Protein AF-A0AAW9ECU2-F1 (afdb_monomer_lite)

Sequence (82 aa):
NSYWRLTESSDVLRFSTTETTEPERMLQLSAEQAARIREMTVITSSLMMSLTVDESDLSVHLVGRKINKREWAGNASAWHDT

pLDDT: mean 85.11, std 11.65, range [39.47, 94.88]

Secondary structure (DSSP, 8-state):
-EEEEEETTEEEEEEESSSSS--SEEEEPPHHHHHHHHT--SS-EEEEEEEEETTEEEEEEEEEEEEETTEEEEEEEE----

Foldseek 3Di:
DWKWKDWQVAQWIFTHNDPPDDGPDIARDDPVQSVVQVPFAQDWDWDWDFGQDPNDTFTKIATWGPPDPTMIMDDIDRDPPD

Structure (mmCIF, N/CA/C/O backbone):
data_AF-A0AAW9ECU2-F1
#
_entry.id   AF-A0AAW9ECU2-F1
#
loop_
_atom_site.group_PDB
_atom_site.id
_atom_site.type_symbol
_atom_site.label_atom_id
_atom_site.label_alt_id
_ato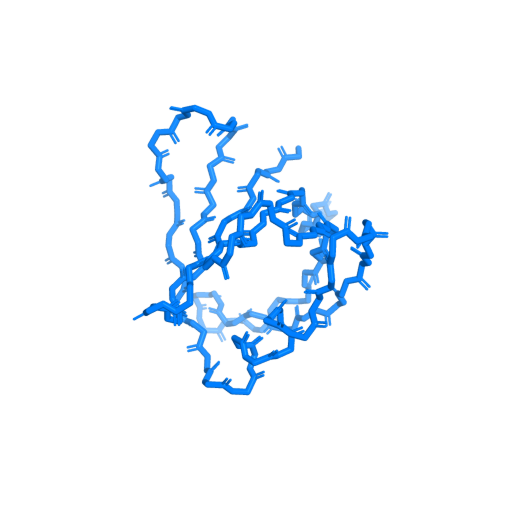m_site.label_comp_id
_atom_site.label_asym_id
_atom_site.label_entity_id
_atom_site.label_seq_id
_atom_site.pdbx_PDB_ins_code
_atom_site.Cartn_x
_atom_site.Cartn_y
_atom_site.Cartn_z
_atom_site.occupancy
_atom_site.B_iso_or_equiv
_atom_site.auth_seq_id
_atom_site.auth_comp_id
_atom_site.auth_asym_id
_atom_site.auth_atom_id
_atom_site.pdbx_PDB_model_num
ATO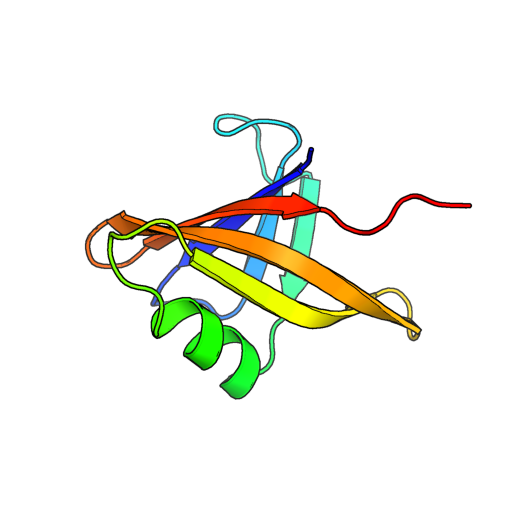M 1 N N . ASN A 1 1 ? 4.370 1.430 -13.882 1.00 66.12 1 ASN A N 1
ATOM 2 C CA . ASN A 1 1 ? 4.089 1.542 -12.437 1.00 66.12 1 ASN A CA 1
ATOM 3 C C . ASN A 1 1 ? 3.440 0.268 -11.972 1.00 66.12 1 ASN A C 1
ATOM 5 O O . ASN A 1 1 ? 2.278 0.050 -12.285 1.00 66.12 1 ASN A O 1
ATOM 9 N N . SER A 1 2 ? 4.195 -0.574 -11.279 1.00 82.50 2 SER A N 1
ATOM 10 C CA . SER A 1 2 ? 3.633 -1.777 -10.672 1.00 82.50 2 SER A CA 1
ATOM 11 C C . SER A 1 2 ? 2.870 -1.380 -9.411 1.00 82.50 2 SER A C 1
ATOM 13 O O . SER A 1 2 ? 3.251 -0.442 -8.709 1.00 82.50 2 SER A O 1
ATOM 15 N N . TYR A 1 3 ? 1.773 -2.060 -9.126 1.00 89.19 3 TYR A N 1
ATOM 16 C CA . TYR A 1 3 ? 1.048 -1.937 -7.872 1.00 89.19 3 TYR A CA 1
ATOM 17 C C . TYR A 1 3 ? 1.626 -2.931 -6.872 1.00 89.19 3 TYR A C 1
ATOM 19 O O . TYR A 1 3 ? 1.893 -4.071 -7.242 1.00 89.19 3 TYR A O 1
ATOM 27 N N . TRP A 1 4 ? 1.826 -2.522 -5.623 1.00 91.31 4 TRP A N 1
ATOM 28 C CA . TRP A 1 4 ? 2.231 -3.426 -4.553 1.00 91.31 4 TRP A CA 1
ATOM 29 C C . TRP A 1 4 ? 1.163 -3.504 -3.471 1.00 91.31 4 TRP A C 1
ATOM 31 O O . TRP A 1 4 ? 0.463 -2.527 -3.198 1.00 91.31 4 TRP A O 1
ATOM 41 N N . ARG A 1 5 ? 1.066 -4.664 -2.823 1.00 92.38 5 ARG A N 1
ATOM 42 C CA . ARG A 1 5 ? 0.191 -4.897 -1.674 1.00 92.38 5 ARG A CA 1
ATOM 43 C C . ARG A 1 5 ? 0.891 -5.761 -0.629 1.00 92.38 5 ARG A C 1
ATOM 45 O O . ARG A 1 5 ? 1.560 -6.738 -0.963 1.00 92.38 5 ARG A O 1
ATOM 52 N N . LEU A 1 6 ? 0.687 -5.410 0.636 1.00 93.06 6 LEU A N 1
ATOM 53 C CA . LEU A 1 6 ? 1.140 -6.153 1.807 1.00 93.06 6 LEU A CA 1
ATOM 54 C C . LEU A 1 6 ? -0.015 -6.300 2.802 1.00 93.06 6 LEU A C 1
ATOM 56 O O . LEU A 1 6 ? -0.760 -5.353 3.061 1.00 93.06 6 LEU A O 1
ATOM 60 N N . THR A 1 7 ? -0.139 -7.483 3.396 1.00 92.94 7 THR A N 1
ATOM 61 C CA . THR A 1 7 ? -1.124 -7.756 4.451 1.00 92.94 7 THR A CA 1
ATOM 62 C C . THR A 1 7 ? -0.469 -7.770 5.833 1.00 92.94 7 THR A C 1
ATOM 64 O O . THR A 1 7 ? 0.712 -8.066 5.979 1.00 92.94 7 THR A O 1
ATOM 67 N N . GLU A 1 8 ? -1.238 -7.514 6.883 1.00 91.38 8 GLU A N 1
ATOM 68 C CA . GLU A 1 8 ? -0.772 -7.602 8.274 1.00 91.38 8 GLU A CA 1
ATOM 69 C C . GLU A 1 8 ? -0.343 -9.022 8.653 1.00 91.38 8 GLU A C 1
ATOM 71 O O . GLU A 1 8 ? 0.610 -9.199 9.398 1.00 91.38 8 GLU A O 1
ATOM 76 N N . SER A 1 9 ? -1.037 -10.031 8.121 1.00 90.19 9 SER A N 1
ATOM 77 C CA . SER A 1 9 ? -0.826 -11.436 8.482 1.00 90.19 9 SER A CA 1
ATOM 78 C C . SER A 1 9 ? 0.287 -12.121 7.684 1.00 90.19 9 SER A C 1
ATOM 80 O O . SER A 1 9 ? 0.578 -13.286 7.944 1.00 90.19 9 SER A O 1
ATOM 82 N N . SER A 1 10 ? 0.856 -11.456 6.676 1.00 90.75 10 SER A N 1
ATOM 83 C CA . SER A 1 10 ? 1.859 -12.050 5.794 1.00 90.75 10 SER A CA 1
ATOM 84 C C . SER A 1 10 ? 2.916 -11.025 5.429 1.00 90.75 10 SER A C 1
ATOM 86 O O . SER A 1 10 ? 2.595 -9.917 5.005 1.00 90.75 10 SER A O 1
ATOM 88 N N . ASP A 1 11 ? 4.176 -11.418 5.548 1.00 93.19 11 ASP A N 1
ATOM 89 C CA . ASP A 1 11 ? 5.335 -10.615 5.161 1.00 93.19 11 ASP A CA 1
ATOM 90 C C . ASP A 1 11 ? 5.655 -10.766 3.661 1.00 93.19 11 ASP A C 1
ATOM 92 O O . ASP A 1 11 ? 6.764 -10.504 3.216 1.00 93.19 11 ASP A O 1
ATOM 96 N N . VAL A 1 12 ? 4.686 -11.203 2.851 1.00 92.44 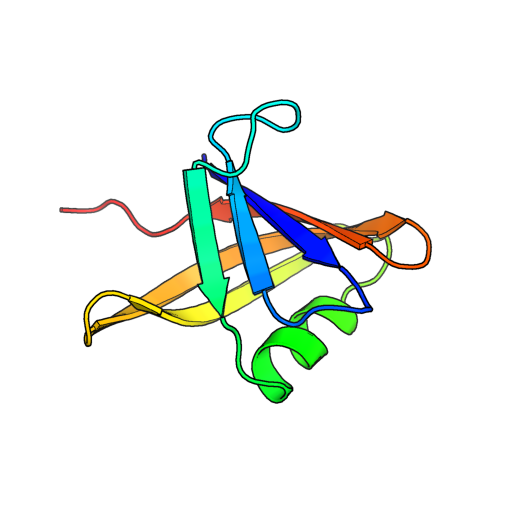12 VAL A N 1
ATOM 97 C CA . VAL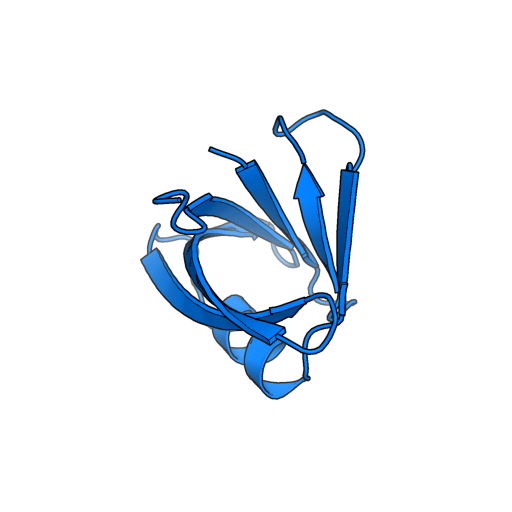 A 1 12 ? 4.847 -11.357 1.401 1.00 92.44 12 VAL A CA 1
ATOM 98 C C . VAL A 1 12 ? 4.353 -10.104 0.687 1.00 92.44 12 VAL A C 1
ATOM 100 O O . VAL A 1 12 ? 3.155 -9.805 0.679 1.00 92.44 12 VAL A O 1
ATOM 103 N N . LEU A 1 13 ? 5.278 -9.396 0.041 1.00 90.94 13 LEU A N 1
ATOM 104 C CA . LEU A 1 13 ? 4.990 -8.253 -0.814 1.00 90.94 13 LEU A CA 1
ATOM 105 C C . LEU A 1 13 ? 4.555 -8.739 -2.193 1.00 90.94 13 LEU A C 1
ATOM 107 O O . LEU A 1 13 ? 5.313 -9.383 -2.920 1.00 90.94 13 LEU A O 1
ATOM 111 N N . ARG A 1 14 ? 3.314 -8.433 -2.552 1.00 90.56 14 ARG A N 1
ATOM 112 C CA . ARG A 1 14 ? 2.709 -8.851 -3.814 1.00 90.56 14 ARG A CA 1
ATOM 113 C C . ARG A 1 14 ? 2.759 -7.696 -4.796 1.00 90.56 14 ARG A C 1
ATOM 115 O O . ARG A 1 14 ? 2.335 -6.603 -4.441 1.00 90.56 14 ARG A O 1
ATOM 122 N N . PHE A 1 15 ? 3.235 -7.946 -6.005 1.00 88.19 15 PHE A N 1
ATOM 123 C CA . PHE A 1 15 ? 3.272 -6.995 -7.106 1.00 88.19 15 PHE A CA 1
ATOM 124 C C . PHE A 1 15 ? 2.307 -7.433 -8.203 1.00 88.19 15 PHE A C 1
ATOM 126 O O . PHE A 1 15 ? 2.322 -8.594 -8.612 1.00 88.19 15 PHE A O 1
ATOM 133 N N . SER A 1 16 ? 1.525 -6.483 -8.699 1.00 86.75 16 SER A N 1
ATOM 134 C CA . SER A 1 16 ? 0.581 -6.652 -9.802 1.00 86.75 16 SER A CA 1
ATOM 135 C C . SER A 1 16 ? 0.762 -5.519 -10.813 1.00 86.75 16 SER A C 1
ATOM 137 O O . SER A 1 16 ? 1.119 -4.398 -10.449 1.00 86.75 16 SER A O 1
ATOM 139 N N . THR A 1 17 ? 0.468 -5.765 -12.084 1.00 78.94 17 THR A N 1
ATOM 140 C CA . THR A 1 17 ? 0.375 -4.725 -13.125 1.00 78.94 17 THR A CA 1
ATOM 141 C C . THR A 1 17 ? -0.764 -3.744 -12.873 1.00 78.94 17 THR A C 1
ATOM 143 O O . THR A 1 17 ? -0.640 -2.568 -13.212 1.00 78.94 17 THR A O 1
ATOM 146 N N . THR A 1 18 ? -1.861 -4.193 -12.257 1.00 75.06 18 THR A N 1
ATOM 147 C CA . THR A 1 18 ? -3.003 -3.343 -11.886 1.00 75.06 18 THR A CA 1
ATOM 148 C C . THR A 1 18 ? -3.521 -3.679 -10.486 1.00 75.06 18 THR A C 1
ATOM 150 O O . THR A 1 18 ? -3.192 -4.725 -9.934 1.00 75.06 18 THR A O 1
ATOM 153 N N . GLU A 1 19 ? -4.346 -2.803 -9.906 1.00 70.00 19 GLU A N 1
ATOM 154 C CA . GLU A 1 19 ? -4.937 -3.001 -8.571 1.00 70.00 19 GLU A CA 1
ATOM 155 C C . GLU A 1 19 ? -5.853 -4.240 -8.481 1.00 70.00 19 GLU A C 1
ATOM 157 O O . GLU A 1 19 ? -6.026 -4.802 -7.397 1.00 70.00 19 GLU A O 1
ATOM 162 N N . THR A 1 20 ? -6.430 -4.676 -9.604 1.00 68.94 20 THR A N 1
ATOM 163 C CA . THR A 1 20 ? -7.410 -5.772 -9.664 1.00 68.94 20 THR A CA 1
ATOM 164 C C . THR A 1 20 ? -6.854 -7.066 -10.256 1.00 68.94 20 THR A C 1
ATOM 166 O O . THR A 1 20 ? -7.524 -8.095 -10.176 1.00 68.94 20 THR A O 1
ATOM 169 N N . THR A 1 21 ? -5.653 -7.040 -10.841 1.00 71.94 21 THR A N 1
ATOM 170 C CA . THR A 1 21 ? -5.024 -8.232 -11.423 1.00 71.94 21 THR A CA 1
ATOM 171 C C . THR A 1 21 ? -4.397 -9.104 -10.339 1.00 71.94 21 THR A C 1
ATOM 173 O O . THR A 1 21 ? -3.886 -8.612 -9.325 1.00 71.94 21 THR A O 1
ATOM 176 N N . GLU A 1 22 ? -4.395 -10.415 -10.582 1.00 73.81 22 GLU A N 1
ATOM 177 C CA . GLU A 1 22 ? -3.631 -11.368 -9.786 1.00 73.81 22 GLU A CA 1
ATOM 178 C C . GLU A 1 22 ? -2.159 -10.937 -9.649 1.00 73.81 22 GLU A C 1
ATOM 180 O O . GLU A 1 22 ? -1.599 -10.311 -10.553 1.00 73.81 22 GLU A O 1
ATOM 185 N N . PRO A 1 23 ? -1.529 -11.232 -8.500 1.00 76.06 23 PRO A N 1
ATOM 186 C CA . PRO A 1 23 ? -0.151 -10.850 -8.246 1.00 76.06 23 PRO A CA 1
ATOM 187 C C . PRO A 1 23 ? 0.791 -11.614 -9.173 1.00 76.06 23 PRO A C 1
ATOM 189 O O . PRO A 1 23 ? 0.985 -12.817 -9.025 1.00 76.06 23 PRO A O 1
ATOM 192 N N . GLU A 1 24 ? 1.404 -10.897 -10.106 1.00 78.88 24 GLU A N 1
ATOM 193 C CA . GLU A 1 24 ? 2.372 -11.445 -11.060 1.00 78.88 24 GLU A CA 1
ATOM 194 C C . GLU A 1 24 ? 3.697 -11.808 -10.393 1.00 78.88 24 GLU A C 1
ATOM 196 O O . GLU A 1 24 ? 4.411 -12.698 -10.852 1.00 78.88 24 GLU A O 1
ATOM 201 N N . ARG A 1 25 ? 4.045 -11.120 -9.301 1.00 82.19 25 ARG A N 1
ATOM 202 C CA . ARG A 1 25 ? 5.269 -11.390 -8.548 1.00 82.19 25 ARG A CA 1
ATOM 203 C C . ARG A 1 25 ? 5.013 -11.299 -7.054 1.00 82.19 25 ARG A C 1
ATOM 205 O O . ARG A 1 25 ? 4.346 -10.391 -6.574 1.00 82.19 25 ARG A O 1
ATOM 212 N N . MET A 1 26 ? 5.580 -12.232 -6.305 1.00 87.69 26 MET A N 1
ATOM 213 C CA . MET A 1 26 ? 5.539 -12.243 -4.847 1.00 87.69 26 MET A CA 1
ATOM 214 C C . MET A 1 26 ? 6.971 -12.274 -4.330 1.00 87.69 26 MET A C 1
ATOM 216 O O . MET A 1 26 ? 7.760 -13.108 -4.764 1.00 87.69 26 MET A O 1
ATOM 220 N N . LEU A 1 27 ? 7.306 -11.353 -3.432 1.00 88.00 27 LEU A N 1
ATOM 221 C CA . LEU A 1 27 ? 8.610 -11.278 -2.784 1.00 88.00 27 LEU A CA 1
ATOM 222 C C . LEU A 1 27 ? 8.420 -11.437 -1.280 1.00 88.00 27 LEU A C 1
ATOM 224 O O . LEU A 1 27 ? 7.618 -10.729 -0.672 1.00 88.00 27 LEU A O 1
ATOM 228 N N . GLN A 1 28 ? 9.138 -12.384 -0.683 1.00 90.38 28 GLN A N 1
ATOM 229 C CA . GLN A 1 28 ? 9.133 -12.562 0.762 1.00 90.38 28 GLN A CA 1
ATOM 230 C C . GLN A 1 28 ? 10.001 -11.478 1.397 1.00 90.38 28 GLN A C 1
ATOM 232 O O . GLN A 1 28 ? 11.190 -11.383 1.104 1.00 90.38 28 GLN A O 1
ATOM 237 N N . LEU A 1 29 ? 9.396 -10.665 2.255 1.00 91.00 29 LEU A N 1
ATOM 238 C CA . LEU A 1 29 ? 10.097 -9.669 3.045 1.00 91.00 29 LEU A CA 1
ATOM 239 C C . LEU A 1 29 ? 10.600 -10.283 4.348 1.00 91.00 29 LEU A C 1
ATOM 241 O O . LEU A 1 29 ? 9.987 -11.185 4.921 1.00 91.00 29 LEU A O 1
ATOM 245 N N . SER A 1 30 ? 11.679 -9.715 4.862 1.00 91.38 30 SER A N 1
ATOM 246 C CA . SER A 1 30 ? 12.087 -9.864 6.251 1.00 91.38 30 SER A CA 1
ATOM 247 C C . SER A 1 30 ? 11.074 -9.189 7.178 1.00 91.38 30 SER A C 1
ATOM 249 O O . SER A 1 30 ? 10.431 -8.200 6.815 1.00 91.38 30 SER A O 1
ATOM 251 N N . ALA A 1 31 ? 10.983 -9.666 8.421 1.00 90.38 31 ALA A N 1
ATOM 252 C CA . ALA A 1 31 ? 10.082 -9.096 9.425 1.00 90.38 31 ALA A CA 1
ATOM 253 C C . ALA A 1 31 ? 10.296 -7.581 9.623 1.00 90.38 31 ALA A C 1
ATOM 255 O O . ALA A 1 31 ? 9.333 -6.832 9.773 1.00 90.38 31 ALA A O 1
ATOM 256 N N . GLU A 1 32 ? 11.546 -7.114 9.558 1.00 91.62 32 GLU A N 1
ATOM 257 C CA . GLU A 1 32 ? 11.890 -5.691 9.654 1.00 91.62 32 GLU A CA 1
ATOM 258 C C . GLU A 1 32 ? 11.357 -4.881 8.465 1.00 91.62 32 GLU A C 1
ATOM 260 O O . GLU A 1 32 ? 10.749 -3.830 8.653 1.00 91.62 32 GLU A O 1
ATOM 265 N N . GLN A 1 33 ? 11.521 -5.383 7.239 1.00 92.12 33 GLN A N 1
ATOM 266 C CA . GLN A 1 33 ? 11.009 -4.745 6.021 1.00 92.12 33 GLN A CA 1
ATOM 267 C C . GLN A 1 33 ? 9.478 -4.660 6.040 1.00 92.12 33 GLN A C 1
ATOM 269 O O . GLN A 1 33 ? 8.898 -3.607 5.768 1.00 92.12 33 GLN A O 1
ATOM 274 N N . ALA A 1 34 ? 8.812 -5.752 6.420 1.00 92.38 34 ALA A N 1
ATOM 275 C CA . ALA A 1 34 ? 7.363 -5.767 6.562 1.00 92.38 34 ALA A CA 1
ATOM 276 C C . ALA A 1 34 ? 6.892 -4.802 7.660 1.00 92.38 34 ALA A C 1
ATOM 278 O O . ALA A 1 34 ? 5.915 -4.080 7.457 1.00 92.38 34 ALA A O 1
ATOM 279 N N . ALA A 1 35 ? 7.602 -4.727 8.792 1.00 92.19 35 ALA A N 1
ATOM 280 C CA . ALA A 1 35 ? 7.308 -3.768 9.852 1.00 92.19 35 ALA A CA 1
ATOM 281 C C . ALA A 1 35 ? 7.391 -2.321 9.344 1.00 92.19 35 ALA A C 1
ATOM 283 O O . ALA A 1 35 ? 6.446 -1.570 9.562 1.00 92.19 35 ALA A O 1
ATOM 284 N N . ARG A 1 36 ? 8.428 -1.955 8.575 1.00 92.19 36 ARG A N 1
ATOM 285 C CA . ARG A 1 36 ? 8.564 -0.610 7.976 1.00 92.19 36 ARG A CA 1
ATOM 286 C C . ARG A 1 36 ? 7.367 -0.215 7.113 1.00 92.19 36 ARG A C 1
ATOM 288 O O . ARG A 1 36 ? 6.912 0.924 7.168 1.00 92.19 36 ARG A O 1
ATOM 295 N N . ILE A 1 37 ? 6.838 -1.145 6.318 1.00 92.62 37 ILE A N 1
ATOM 296 C CA . ILE A 1 37 ? 5.625 -0.897 5.525 1.00 92.62 37 ILE A CA 1
ATOM 297 C C . ILE A 1 37 ? 4.403 -0.775 6.445 1.00 92.62 37 ILE A C 1
ATOM 299 O O . ILE A 1 37 ? 3.567 0.103 6.243 1.00 92.62 37 ILE A O 1
ATOM 303 N N . ARG A 1 38 ? 4.306 -1.610 7.486 1.00 91.56 38 ARG A N 1
ATOM 304 C CA . ARG A 1 38 ? 3.209 -1.570 8.471 1.00 91.56 38 ARG A CA 1
ATOM 305 C C . ARG A 1 38 ? 3.199 -0.299 9.325 1.00 91.56 38 ARG A C 1
ATOM 307 O O . ARG A 1 38 ? 2.133 0.086 9.802 1.00 91.56 38 ARG A O 1
ATOM 314 N N . GLU A 1 39 ? 4.340 0.371 9.481 1.00 92.12 39 GLU A N 1
ATOM 315 C CA . GLU A 1 39 ? 4.440 1.695 10.112 1.00 92.12 39 GLU A CA 1
ATOM 316 C C . GLU A 1 39 ? 3.761 2.798 9.282 1.00 92.12 39 GLU A C 1
ATOM 318 O O . GLU A 1 39 ? 3.416 3.853 9.821 1.00 92.12 39 GLU A O 1
ATOM 323 N N . MET A 1 40 ? 3.513 2.574 7.984 1.00 92.31 40 MET A N 1
ATOM 324 C CA . MET A 1 40 ? 2.779 3.536 7.166 1.00 92.31 40 MET A CA 1
ATOM 325 C C . MET A 1 40 ? 1.345 3.706 7.677 1.00 92.31 40 MET A C 1
ATOM 327 O O . MET A 1 40 ? 0.625 2.747 7.973 1.00 92.31 40 MET A O 1
ATOM 331 N N . THR A 1 41 ? 0.900 4.958 7.717 1.00 91.25 41 THR A N 1
ATOM 332 C CA . THR A 1 41 ? -0.465 5.320 8.102 1.00 91.25 41 THR A CA 1
ATOM 333 C C . THR A 1 41 ? -1.373 5.412 6.871 1.00 91.25 41 THR A C 1
ATOM 335 O O . THR A 1 41 ? -0.989 5.049 5.761 1.00 91.25 41 THR A O 1
ATOM 338 N N . VAL A 1 42 ? -2.605 5.896 7.050 1.00 91.69 42 VAL A N 1
ATOM 339 C CA . VAL A 1 42 ? -3.543 6.184 5.945 1.00 91.69 42 VAL A CA 1
ATOM 340 C C . VAL A 1 42 ? -3.098 7.362 5.064 1.00 91.69 42 VAL A C 1
ATOM 342 O O . VAL A 1 42 ? -3.729 7.658 4.050 1.00 91.69 42 VAL A O 1
ATOM 345 N N . ILE A 1 43 ? -2.023 8.054 5.442 1.00 92.25 43 ILE A N 1
ATOM 346 C CA . ILE A 1 43 ? -1.426 9.126 4.650 1.00 92.25 43 ILE A CA 1
ATOM 347 C C . ILE A 1 43 ? -0.488 8.492 3.625 1.00 92.25 43 ILE A C 1
ATOM 349 O O . ILE A 1 43 ? 0.329 7.641 3.971 1.00 92.25 43 ILE A O 1
ATOM 353 N N . THR A 1 44 ? -0.603 8.915 2.365 1.00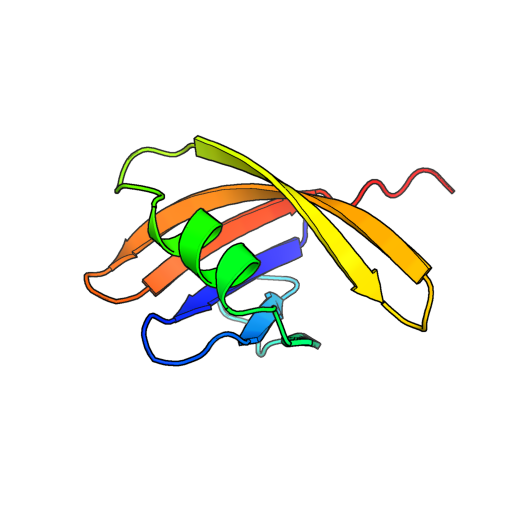 91.06 44 THR A N 1
ATOM 354 C CA . THR A 1 44 ? 0.314 8.491 1.303 1.00 91.06 44 THR A CA 1
ATOM 355 C C . THR A 1 44 ? 1.728 8.934 1.648 1.00 91.06 44 THR A C 1
ATOM 357 O O . THR A 1 44 ? 2.000 10.129 1.738 1.00 91.06 44 THR A O 1
ATOM 360 N N . SER A 1 45 ? 2.614 7.963 1.837 1.00 90.81 45 SER A N 1
ATOM 361 C CA . SER A 1 45 ? 4.028 8.177 2.109 1.00 90.81 45 SER A CA 1
ATOM 362 C C . SER A 1 45 ? 4.865 7.297 1.192 1.00 90.81 45 SER A C 1
ATOM 364 O O . SER A 1 45 ? 4.361 6.374 0.551 1.00 90.81 45 SER A O 1
ATOM 366 N N . SER A 1 46 ? 6.152 7.597 1.105 1.00 90.12 46 SER A N 1
ATOM 367 C CA . SER A 1 46 ? 7.081 6.832 0.290 1.00 90.12 46 SER A CA 1
ATOM 368 C C . SER A 1 46 ? 8.195 6.252 1.141 1.00 90.12 46 SER A C 1
ATOM 370 O O . SER A 1 46 ? 8.790 6.971 1.943 1.00 90.12 46 SER A O 1
ATOM 372 N N . LEU A 1 47 ? 8.500 4.979 0.934 1.00 89.75 47 LEU A N 1
ATOM 373 C CA . LEU A 1 47 ? 9.545 4.239 1.624 1.00 89.75 47 LEU A CA 1
ATOM 374 C C . LEU A 1 47 ? 10.513 3.679 0.587 1.00 89.75 47 LEU A C 1
ATOM 376 O O . LEU A 1 47 ? 10.103 2.986 -0.341 1.00 89.75 47 LEU A O 1
ATOM 380 N N . MET A 1 48 ? 11.798 3.967 0.755 1.00 89.50 48 MET A N 1
ATOM 381 C CA . MET A 1 48 ? 12.844 3.288 -0.002 1.00 89.50 48 MET A CA 1
ATOM 382 C C . MET A 1 48 ? 13.215 2.001 0.729 1.00 89.50 48 MET A C 1
ATOM 384 O O . MET A 1 48 ? 13.442 2.027 1.939 1.00 89.50 48 MET A O 1
ATOM 388 N N . MET A 1 49 ? 13.247 0.883 0.013 1.00 88.75 49 MET A N 1
ATOM 389 C CA . MET A 1 49 ? 13.511 -0.425 0.598 1.00 88.75 49 MET A CA 1
ATOM 390 C C . MET A 1 49 ? 14.380 -1.254 -0.337 1.00 88.75 49 MET A C 1
ATOM 392 O O . MET A 1 49 ? 14.122 -1.304 -1.534 1.00 88.75 49 MET A O 1
ATOM 396 N N . SER A 1 50 ? 15.394 -1.911 0.205 1.00 87.38 50 SER A N 1
ATOM 397 C CA . SER A 1 50 ? 16.171 -2.916 -0.509 1.00 87.38 50 SER A CA 1
ATOM 398 C C . SER A 1 50 ? 15.400 -4.233 -0.544 1.00 87.38 50 SER A C 1
ATOM 400 O O . SER A 1 50 ? 14.899 -4.681 0.484 1.00 87.38 50 SER A O 1
ATOM 402 N N . LEU A 1 51 ? 15.246 -4.831 -1.720 1.00 85.44 51 LEU A N 1
ATOM 403 C CA . LEU A 1 51 ? 14.596 -6.118 -1.948 1.00 85.44 51 LEU A CA 1
ATOM 404 C C . LEU A 1 51 ? 15.577 -7.054 -2.636 1.00 85.44 51 LEU A C 1
ATOM 406 O O . LEU A 1 51 ? 16.083 -6.730 -3.704 1.00 85.44 51 LEU A O 1
ATOM 410 N N . THR A 1 52 ? 15.778 -8.246 -2.089 1.00 81.81 52 THR A N 1
ATOM 411 C CA . THR A 1 52 ? 16.585 -9.266 -2.758 1.00 81.81 52 THR A CA 1
ATOM 412 C C . THR A 1 52 ? 15.748 -9.969 -3.827 1.00 81.81 52 THR A C 1
ATOM 414 O O . THR A 1 52 ? 14.754 -10.628 -3.518 1.00 81.81 52 THR A O 1
ATOM 417 N N . VAL A 1 53 ? 16.135 -9.817 -5.091 1.00 78.31 53 VAL A N 1
ATOM 418 C CA . VAL A 1 53 ? 15.504 -10.450 -6.255 1.00 78.31 53 VAL A CA 1
ATOM 419 C C . VAL A 1 53 ? 16.594 -11.169 -7.036 1.00 78.31 53 VAL A C 1
ATOM 421 O O . VAL A 1 53 ? 17.542 -10.521 -7.462 1.00 78.31 53 VAL A O 1
ATOM 424 N N . ASP A 1 54 ? 16.461 -12.483 -7.232 1.00 74.44 54 ASP A N 1
ATOM 425 C CA . ASP A 1 54 ? 17.434 -13.277 -8.006 1.00 74.44 54 ASP A CA 1
ATOM 426 C C . ASP A 1 54 ? 18.884 -13.059 -7.509 1.00 74.44 54 ASP A C 1
ATOM 428 O O . ASP A 1 54 ? 19.786 -12.694 -8.255 1.00 74.44 54 ASP A O 1
ATOM 432 N N . GLU A 1 55 ? 19.072 -13.154 -6.185 1.00 76.94 55 GLU A N 1
ATOM 433 C CA . GLU A 1 55 ? 20.363 -12.953 -5.494 1.00 76.94 55 GLU A CA 1
ATOM 434 C C . GLU A 1 55 ? 20.963 -11.533 -5.606 1.00 76.94 55 GLU A C 1
ATOM 436 O O . GLU A 1 55 ? 22.045 -11.274 -5.082 1.00 76.94 55 GLU A O 1
ATOM 441 N N . SER A 1 56 ? 20.236 -10.586 -6.206 1.00 80.88 56 SER A N 1
ATOM 442 C CA . SER A 1 56 ? 20.627 -9.178 -6.317 1.00 80.88 56 SER A CA 1
ATOM 443 C C . SER A 1 56 ? 19.805 -8.297 -5.379 1.00 80.88 56 SER A C 1
ATOM 445 O O . SER A 1 56 ? 18.578 -8.386 -5.340 1.00 80.88 56 SER A O 1
ATOM 447 N N . ASP A 1 57 ? 20.469 -7.419 -4.627 1.00 83.00 57 ASP A N 1
ATOM 448 C CA . ASP A 1 57 ? 19.787 -6.419 -3.803 1.00 83.00 57 ASP A CA 1
ATOM 449 C C . ASP A 1 57 ? 19.338 -5.235 -4.668 1.00 83.00 57 ASP A C 1
ATOM 451 O O . ASP A 1 57 ? 20.152 -4.505 -5.233 1.00 83.00 57 ASP A O 1
ATOM 455 N N . LEU A 1 58 ? 18.025 -5.063 -4.799 1.00 83.56 58 LEU A N 1
ATOM 456 C CA . LEU A 1 58 ? 17.406 -4.007 -5.583 1.00 83.56 58 LEU A CA 1
ATOM 457 C C . LEU A 1 58 ? 16.755 -2.982 -4.660 1.00 83.56 58 LEU A C 1
ATOM 459 O O . LEU A 1 58 ? 15.798 -3.283 -3.948 1.00 83.56 58 LEU A O 1
ATOM 463 N N . SER A 1 59 ? 17.204 -1.734 -4.736 1.00 85.94 59 SER A N 1
ATOM 464 C CA . SER A 1 59 ? 16.512 -0.625 -4.079 1.00 85.94 59 SER A CA 1
ATOM 465 C C . SER A 1 59 ? 15.232 -0.268 -4.835 1.00 85.94 59 SER A C 1
ATOM 467 O O . SER A 1 59 ? 15.271 0.168 -5.985 1.00 85.94 59 SER A O 1
ATOM 469 N N . VAL A 1 60 ? 14.085 -0.431 -4.182 1.00 86.88 60 VAL A N 1
ATOM 470 C CA . VAL A 1 60 ? 12.772 -0.051 -4.708 1.00 86.88 60 VAL A CA 1
ATOM 471 C C . VAL A 1 60 ? 12.181 1.112 -3.925 1.00 86.88 60 VAL A C 1
ATOM 473 O O . VAL A 1 60 ? 12.354 1.231 -2.710 1.00 86.88 60 VAL A O 1
ATOM 476 N N . HIS A 1 61 ? 11.432 1.967 -4.619 1.00 90.06 61 HIS A N 1
ATOM 477 C CA . HIS A 1 61 ? 10.667 3.038 -3.996 1.00 90.06 61 HIS A CA 1
ATOM 478 C C . HIS A 1 61 ? 9.196 2.636 -3.916 1.00 90.06 61 HIS A C 1
ATOM 480 O O . HIS A 1 61 ? 8.493 2.543 -4.923 1.00 90.06 61 HIS A O 1
ATOM 486 N N . LEU A 1 62 ? 8.739 2.349 -2.701 1.00 90.88 62 LEU A N 1
ATOM 487 C CA . LEU A 1 62 ? 7.365 1.971 -2.401 1.00 90.88 62 LEU A CA 1
ATOM 488 C C . LEU A 1 62 ? 6.597 3.217 -1.976 1.00 90.88 62 LEU A C 1
ATOM 490 O O . LEU A 1 62 ? 6.760 3.711 -0.863 1.00 90.88 62 LEU A O 1
ATOM 494 N N . VAL A 1 63 ? 5.743 3.725 -2.855 1.00 92.38 63 VAL A N 1
ATOM 495 C CA . VAL A 1 63 ? 4.841 4.839 -2.560 1.00 92.38 63 VAL A CA 1
ATOM 496 C C . VAL A 1 63 ? 3.473 4.267 -2.246 1.00 92.38 63 VAL A C 1
ATOM 498 O O . VAL A 1 63 ? 2.838 3.686 -3.117 1.00 92.38 63 VAL A O 1
ATOM 501 N N . GLY A 1 64 ? 2.988 4.412 -1.021 1.00 92.94 64 GLY A N 1
ATOM 502 C CA . GLY A 1 64 ? 1.693 3.860 -0.650 1.00 92.94 64 GLY A CA 1
ATOM 503 C C . GLY A 1 64 ? 1.216 4.290 0.720 1.00 92.94 64 GLY A C 1
ATOM 504 O O . GLY A 1 64 ? 1.710 5.245 1.316 1.00 92.94 64 GLY A O 1
ATOM 505 N N . ARG A 1 65 ? 0.180 3.604 1.185 1.00 94.44 65 ARG A N 1
ATOM 506 C CA . ARG A 1 65 ? -0.463 3.875 2.468 1.00 94.44 65 ARG A CA 1
ATOM 507 C C . ARG A 1 65 ? -1.200 2.654 2.977 1.00 94.44 65 ARG A C 1
ATOM 509 O O . ARG A 1 65 ? -1.449 1.694 2.246 1.00 94.44 65 ARG A O 1
ATOM 516 N N . LYS A 1 66 ? -1.635 2.742 4.227 1.00 94.62 66 LYS A N 1
ATOM 517 C CA . LYS A 1 66 ? -2.619 1.834 4.800 1.00 94.62 66 LYS A CA 1
ATOM 518 C C . LYS A 1 66 ? -3.966 2.035 4.100 1.00 94.62 66 LYS A C 1
ATOM 520 O O . LYS A 1 66 ? -4.564 3.104 4.211 1.00 94.62 66 LYS A O 1
ATOM 525 N N . ILE A 1 67 ? -4.423 1.020 3.369 1.00 92.69 67 ILE A N 1
ATOM 526 C CA . ILE A 1 67 ? -5.696 1.050 2.628 1.00 92.69 67 ILE A CA 1
ATOM 527 C C . ILE A 1 67 ? -6.852 0.464 3.442 1.00 92.69 67 ILE A C 1
ATOM 529 O O . ILE A 1 67 ? -7.994 0.854 3.239 1.00 92.69 67 ILE A O 1
ATOM 533 N N . ASN A 1 68 ? -6.554 -0.423 4.396 1.00 90.75 68 ASN A N 1
ATOM 534 C CA . ASN A 1 68 ? -7.524 -1.042 5.301 1.00 90.75 68 ASN A CA 1
ATOM 535 C C . ASN A 1 68 ? -6.904 -1.279 6.681 1.00 90.75 68 ASN A C 1
ATOM 537 O O . ASN A 1 68 ? -5.706 -1.105 6.885 1.00 90.75 68 ASN A O 1
ATOM 541 N N . LYS A 1 69 ? -7.702 -1.756 7.648 1.00 89.44 69 LYS A N 1
ATOM 542 C CA . LYS A 1 69 ? -7.225 -2.062 9.013 1.00 89.44 69 LYS A CA 1
ATOM 543 C C . LYS A 1 69 ? -6.009 -2.997 9.048 1.00 89.44 69 LYS A C 1
ATOM 545 O O . LYS A 1 69 ? -5.217 -2.873 9.977 1.00 89.44 69 LYS A O 1
ATOM 550 N N . ARG A 1 70 ? -5.865 -3.866 8.044 1.00 92.81 70 ARG A N 1
ATOM 551 C CA . ARG A 1 70 ? -4.849 -4.924 7.967 1.00 92.81 70 ARG A CA 1
ATOM 552 C C . ARG A 1 70 ? -4.099 -4.967 6.635 1.00 92.81 70 ARG A C 1
ATOM 554 O O . ARG A 1 70 ? -3.464 -5.974 6.340 1.00 92.81 70 ARG A O 1
ATOM 561 N N . GLU A 1 71 ? -4.211 -3.939 5.798 1.00 93.62 71 GLU A N 1
ATOM 562 C CA . GLU A 1 71 ? -3.604 -3.964 4.463 1.00 93.62 71 GLU A CA 1
ATOM 563 C C . GLU A 1 71 ? -3.003 -2.617 4.086 1.00 93.62 71 GLU A C 1
ATOM 565 O O . GLU A 1 71 ? -3.563 -1.554 4.376 1.00 93.62 71 GLU A O 1
ATOM 570 N N . TRP A 1 72 ? -1.884 -2.700 3.378 1.00 94.88 72 TRP A N 1
ATOM 571 C CA . TRP A 1 72 ? -1.137 -1.586 2.824 1.00 94.88 72 TRP A CA 1
ATOM 572 C C . TRP A 1 72 ? -0.954 -1.818 1.340 1.00 94.88 72 TRP A C 1
ATOM 574 O O . TRP A 1 72 ? -0.725 -2.949 0.906 1.00 94.88 72 TRP A O 1
ATOM 584 N N . ALA A 1 73 ? -1.074 -0.752 0.565 1.00 92.75 73 ALA A N 1
ATOM 585 C CA . ALA A 1 73 ? -0.892 -0.836 -0.867 1.00 92.75 73 ALA A CA 1
ATOM 586 C C . ALA A 1 73 ? -0.474 0.502 -1.465 1.00 92.75 73 ALA A C 1
ATOM 588 O O . ALA A 1 73 ? -0.625 1.565 -0.848 1.00 92.75 73 ALA A O 1
ATOM 589 N N . GLY A 1 74 ? 0.024 0.438 -2.693 1.00 92.12 74 GLY A N 1
ATOM 590 C CA . GLY A 1 74 ? 0.389 1.615 -3.454 1.00 92.12 74 GLY A CA 1
ATOM 591 C C . GLY A 1 74 ? 1.126 1.280 -4.740 1.00 92.12 74 GLY A C 1
ATOM 592 O O . GLY A 1 74 ? 1.013 0.181 -5.277 1.00 92.12 74 GLY A O 1
ATOM 593 N N . ASN A 1 75 ? 1.887 2.241 -5.245 1.00 90.56 75 ASN A N 1
ATOM 594 C CA . ASN A 1 75 ? 2.709 2.076 -6.429 1.00 90.56 75 ASN A CA 1
ATOM 595 C C . ASN A 1 75 ? 4.166 1.825 -6.055 1.00 90.56 75 ASN A C 1
ATOM 597 O O . ASN A 1 75 ? 4.718 2.436 -5.143 1.00 90.56 75 ASN A O 1
ATOM 601 N N . ALA A 1 76 ? 4.773 0.884 -6.763 1.00 87.25 76 ALA A N 1
ATOM 602 C CA . ALA A 1 76 ? 6.177 0.566 -6.658 1.00 87.25 76 ALA A CA 1
ATOM 603 C C . ALA A 1 76 ? 6.854 1.119 -7.901 1.00 87.25 76 ALA A C 1
ATOM 605 O O . ALA A 1 76 ? 6.551 0.712 -9.028 1.00 87.25 76 ALA A O 1
ATOM 606 N N . SER A 1 77 ? 7.788 2.022 -7.662 1.00 79.25 77 SER A N 1
ATOM 607 C CA . SER A 1 77 ? 8.755 2.448 -8.652 1.00 79.25 77 SER A CA 1
ATOM 608 C C . SER A 1 77 ? 10.042 1.692 -8.347 1.00 79.25 77 SER A C 1
ATOM 610 O O . SER A 1 77 ? 10.861 2.114 -7.533 1.00 79.25 77 SER A O 1
ATOM 612 N N . ALA A 1 78 ? 10.180 0.513 -8.950 1.00 65.44 78 ALA A N 1
ATOM 613 C CA . ALA A 1 78 ? 11.493 -0.084 -9.141 1.00 65.44 78 ALA A CA 1
ATOM 614 C C . ALA A 1 78 ? 12.143 0.692 -10.286 1.00 65.44 78 ALA A C 1
ATOM 616 O O . ALA A 1 78 ? 11.527 0.842 -11.343 1.00 65.44 78 ALA A O 1
ATOM 617 N N . TRP A 1 79 ? 13.324 1.250 -10.045 1.00 52.31 79 TRP A N 1
ATOM 618 C CA . TRP A 1 79 ? 14.072 1.987 -11.053 1.00 52.31 79 TRP A CA 1
ATOM 619 C C . TRP A 1 79 ? 14.324 1.062 -12.251 1.00 52.31 79 TRP A C 1
ATOM 621 O O . TRP A 1 79 ? 15.124 0.135 -12.175 1.00 52.31 79 TRP A O 1
ATOM 631 N N . HIS A 1 80 ? 13.568 1.271 -13.328 1.00 43.72 80 HIS A N 1
ATOM 632 C CA . HIS A 1 80 ? 13.852 0.717 -14.643 1.00 43.72 80 HIS A CA 1
ATOM 633 C C . HIS A 1 80 ? 14.652 1.793 -15.372 1.00 43.72 80 HIS A C 1
ATOM 635 O O . HIS A 1 80 ? 14.107 2.531 -16.182 1.00 43.72 80 HIS A O 1
ATOM 641 N N . ASP A 1 81 ? 15.919 1.934 -15.009 1.00 39.47 81 ASP A N 1
ATOM 642 C CA . ASP A 1 81 ? 16.909 2.494 -15.924 1.00 39.47 81 ASP A CA 1
ATOM 643 C C . ASP A 1 81 ? 17.923 1.369 -16.113 1.00 39.47 81 ASP A C 1
ATOM 645 O O . ASP A 1 81 ? 18.842 1.166 -15.319 1.00 39.47 81 ASP A O 1
ATOM 649 N N . THR A 1 82 ? 17.580 0.504 -17.064 1.00 41.34 82 THR A N 1
ATOM 650 C CA . THR 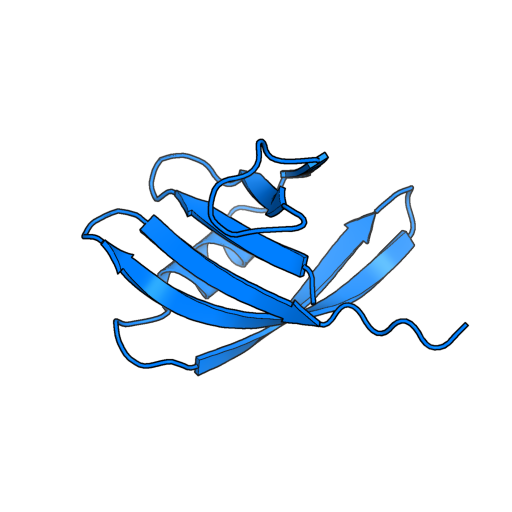A 1 82 ? 18.560 -0.243 -17.853 1.00 41.34 82 THR A CA 1
ATOM 651 C C . THR A 1 82 ? 19.331 0.724 -18.728 1.00 41.34 82 THR A C 1
ATOM 653 O O . THR A 1 82 ? 18.635 1.563 -19.350 1.00 41.34 82 THR A O 1
#

Radius of gyration: 11.72 Å; chains: 1; bounding box: 28×22×28 Å

Organism: Klebsiella aerogenes (NCBI:txid548)